Protein AF-A0A6L2ZKJ8-F1 (afdb_monomer)

Radius of gyration: 28.06 Å; Cα contacts (8 Å, |Δi|>4): 99; chains: 1; bounding box: 37×70×79 Å

Secondary structure (DSSP, 8-state):
--HHHHHHHHHHHHHHHHHHHHHHHHHHS-----------HHHHHHHHHHHHHHHHHHHHHHHHHHHHHS-TT-HHHHHHHHHHHHHHHHHHHHHHHHTS--SSTTHHHHHHHHS-HHHHHHHHHHHHT-TTS-HHHHHHHHHHHHHHHHHHHHHHHHHHHHHHH--

Sequence (167 aa):
MNLLKLIIIGLYGAIGLVGWYKYTELVAHPVTVVTVDKFSSEMTVAYIRAMVWYHSRGKLQELRSILLTDNLANEKQIKIRITNMLKHRTSAYIRDFNSLDTPIENIGNWYQNNFDFDNFLSAVFDEVFNKQLSVEEKIRNVSDVMEAYQNLTTQKLLINLNKLKGN

Solvent-accessible surface area (backbone atoms only — not comparable to full-atom values): 9408 Å² total; per-residue (Å²): 133,60,70,68,60,55,53,52,51,51,50,54,51,51,50,50,51,53,51,50,52,51,47,52,53,60,66,66,46,70,78,72,74,72,71,73,74,61,36,48,67,67,54,47,52,52,50,53,53,51,54,53,52,60,53,48,57,57,48,49,54,53,48,50,48,47,70,74,73,51,69,73,88,46,49,71,62,52,50,52,51,53,50,50,58,54,50,57,53,50,57,53,54,30,54,56,38,42,72,48,60,43,87,48,80,44,40,13,61,54,48,61,76,59,42,64,60,67,64,51,51,50,56,43,47,56,41,68,68,37,84,89,52,54,72,68,54,26,49,51,52,40,50,53,50,53,50,52,54,50,48,56,36,48,51,56,48,52,56,53,50,51,56,67,73,76,110

Nearest PDB structures (foldseek):
  6y06-assembly1_A  TM=3.840E-01  e=1.043E+00  synthetic construct
  8ugj-assembly1_4C  TM=3.111E-01  e=1.416E+00  Sus scrofa
  5j7y-assembly1_BC  TM=3.487E-01  e=2.613E+00  Ovis aries
  1m56-assembly1_C  TM=3.261E-01  e=2.750E+00  Cereibacter sphaeroides

Foldseek 3Di:
DDPVVVVVVVVVVVVVVVVVVVVCVVVVPPPPPPPPPQQALVRLLVVLLVLLLVLVVVLLVVLLVCLVPHDCVPVVVSLVVSLCSVVVSLVVVLVVSCVGRYLDHSVSVVLVVQQPVVVLSVQLSCLSPPPVDDSVRSSVSNSVSSVVSSVSSSVVSSVVSVVSVVD

Mean predicted aligned error: 10.97 Å

Structure (mmCIF, N/CA/C/O backbone):
data_AF-A0A6L2ZKJ8-F1
#
_entry.id   AF-A0A6L2ZKJ8-F1
#
loop_
_atom_site.group_PDB
_atom_site.id
_atom_site.type_symbol
_atom_site.label_atom_id
_atom_site.label_alt_id
_atom_site.label_comp_id
_atom_site.label_asym_id
_atom_site.label_entity_id
_atom_site.label_seq_id
_atom_site.pdbx_PDB_ins_code
_atom_site.Cartn_x
_atom_site.Cartn_y
_atom_site.Cartn_z
_atom_site.occupancy
_atom_site.B_iso_or_equiv
_atom_site.auth_seq_id
_atom_site.auth_comp_id
_atom_site.auth_asym_id
_atom_site.auth_atom_id
_atom_site.pdbx_PDB_model_num
ATOM 1 N N . MET A 1 1 ? 6.766 56.795 -56.212 1.00 57.56 1 MET A N 1
ATOM 2 C CA . MET A 1 1 ? 7.260 56.135 -54.980 1.00 57.56 1 MET A CA 1
ATOM 3 C C . MET A 1 1 ? 8.771 56.316 -54.940 1.00 57.56 1 MET A C 1
ATOM 5 O O . MET A 1 1 ? 9.407 55.935 -55.909 1.00 57.56 1 MET A O 1
ATOM 9 N N . ASN A 1 2 ? 9.337 56.975 -53.920 1.00 78.00 2 ASN A N 1
ATOM 10 C CA . ASN A 1 2 ? 10.781 57.269 -53.907 1.00 78.00 2 ASN A CA 1
ATOM 11 C C . ASN A 1 2 ? 11.618 55.990 -53.794 1.00 78.00 2 ASN A C 1
ATOM 13 O O . ASN A 1 2 ? 11.219 55.059 -53.095 1.00 78.00 2 ASN A O 1
ATOM 17 N N . LEU A 1 3 ? 12.786 55.989 -54.444 1.00 78.88 3 LEU A N 1
ATOM 18 C CA . LEU A 1 3 ? 13.743 54.875 -54.514 1.00 78.88 3 LEU A CA 1
ATOM 19 C C . LEU A 1 3 ? 14.017 54.237 -53.139 1.00 78.88 3 LEU A C 1
ATOM 21 O O . LEU A 1 3 ? 14.042 53.018 -53.011 1.00 78.88 3 LEU A O 1
ATOM 25 N N . LEU A 1 4 ? 14.094 55.058 -52.087 1.00 79.38 4 LEU A N 1
ATOM 26 C CA . LEU A 1 4 ? 14.262 54.611 -50.703 1.00 79.38 4 LEU A CA 1
ATOM 27 C C . LEU A 1 4 ? 13.132 53.674 -50.223 1.00 79.38 4 LEU A C 1
ATOM 29 O O . LEU A 1 4 ? 13.400 52.672 -49.571 1.00 79.38 4 LEU A O 1
ATOM 33 N N . LYS A 1 5 ? 11.868 53.952 -50.575 1.00 72.00 5 LYS A N 1
ATOM 34 C CA . LYS A 1 5 ? 10.726 53.094 -50.206 1.00 72.00 5 LYS A CA 1
ATOM 35 C C . LYS A 1 5 ? 10.754 51.758 -50.950 1.00 72.00 5 LYS A C 1
ATOM 37 O O . LYS A 1 5 ? 10.399 50.743 -50.363 1.00 72.00 5 LYS A O 1
ATOM 42 N N . LEU A 1 6 ? 11.204 51.750 -52.207 1.00 79.75 6 LEU A N 1
ATOM 43 C CA . LEU A 1 6 ? 11.372 50.521 -52.992 1.00 79.75 6 LEU A CA 1
ATOM 44 C C . LEU A 1 6 ? 12.472 49.626 -52.407 1.00 79.75 6 LEU A C 1
ATOM 46 O O . LEU A 1 6 ? 12.268 48.423 -52.281 1.00 79.75 6 LEU A O 1
ATOM 50 N N . ILE A 1 7 ? 13.592 50.217 -51.978 1.00 81.56 7 ILE A N 1
ATOM 51 C CA . ILE A 1 7 ? 14.688 49.494 -51.314 1.00 81.56 7 ILE A CA 1
ATOM 52 C C . ILE A 1 7 ? 14.214 48.880 -49.992 1.00 81.56 7 ILE A C 1
ATOM 54 O O . ILE A 1 7 ? 14.480 47.711 -49.726 1.00 81.56 7 ILE A O 1
ATOM 58 N N . ILE A 1 8 ? 13.467 49.639 -49.185 1.00 80.38 8 ILE A N 1
ATOM 59 C CA . ILE A 1 8 ? 12.935 49.154 -47.905 1.00 80.38 8 ILE A CA 1
ATOM 60 C C . ILE A 1 8 ? 11.965 47.984 -48.124 1.00 80.38 8 ILE A C 1
ATOM 62 O O . ILE A 1 8 ? 12.098 46.956 -47.468 1.00 80.38 8 ILE A O 1
ATOM 66 N N . ILE A 1 9 ? 11.030 48.094 -49.074 1.00 80.50 9 ILE A N 1
ATOM 67 C CA . ILE A 1 9 ? 10.087 47.008 -49.392 1.00 80.50 9 ILE A CA 1
ATOM 68 C C . ILE A 1 9 ? 10.831 45.771 -49.917 1.00 80.50 9 ILE A C 1
ATOM 70 O O . ILE A 1 9 ? 10.512 44.655 -49.511 1.00 80.50 9 ILE A O 1
ATOM 74 N N . GLY A 1 10 ? 11.852 45.959 -50.758 1.00 80.19 10 GLY A N 1
ATOM 75 C CA . GLY A 1 10 ? 12.698 44.868 -51.246 1.00 80.19 10 GLY A CA 1
ATOM 76 C C . GLY A 1 10 ? 13.441 44.141 -50.120 1.00 80.19 10 GLY A C 1
ATOM 77 O O . GLY A 1 10 ? 13.464 42.913 -50.098 1.00 80.19 10 GLY A O 1
ATOM 78 N N . LEU A 1 11 ? 13.977 44.882 -49.144 1.00 80.25 11 LEU A N 1
ATOM 79 C CA . LEU A 1 11 ? 14.641 44.309 -47.968 1.00 80.25 11 LEU A CA 1
ATOM 80 C C . LEU A 1 11 ? 13.668 43.521 -47.085 1.00 80.25 11 LEU A C 1
ATOM 82 O O . LEU A 1 11 ? 13.973 42.389 -46.713 1.00 80.25 11 LEU A O 1
ATOM 86 N N . TYR A 1 12 ? 12.484 44.067 -46.795 1.00 77.19 12 TYR A N 1
ATOM 87 C CA . TYR A 1 12 ? 11.464 43.343 -46.027 1.00 77.19 12 TYR A CA 1
ATOM 88 C C . TYR A 1 12 ? 10.969 42.090 -46.760 1.00 77.19 12 TYR A C 1
ATOM 90 O O . TYR A 1 12 ? 10.791 41.049 -46.129 1.00 77.19 12 TYR A O 1
ATOM 98 N N . GLY A 1 13 ? 10.808 42.157 -48.085 1.00 77.12 13 GLY A N 1
ATOM 99 C CA . GLY A 1 13 ? 10.456 41.002 -48.912 1.00 77.12 13 GLY A CA 1
ATOM 100 C C . GLY A 1 13 ? 11.526 39.908 -48.880 1.00 77.12 13 GLY A C 1
ATOM 101 O O . GLY A 1 13 ? 11.203 38.742 -48.674 1.00 77.12 13 GLY A O 1
ATOM 102 N N . ALA A 1 14 ? 12.804 4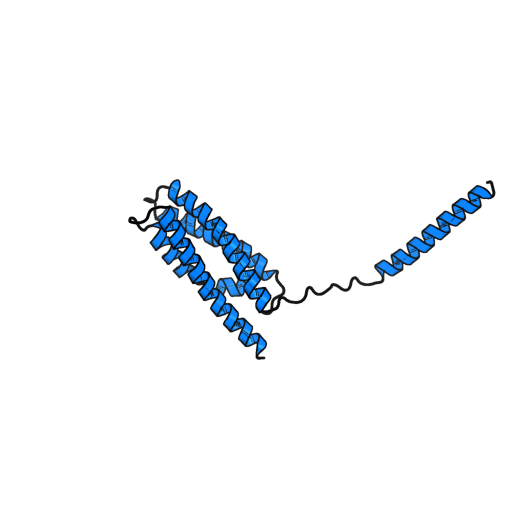0.277 -49.002 1.00 80.88 14 ALA A N 1
ATOM 103 C CA . ALA A 1 14 ? 13.914 39.328 -48.938 1.00 80.88 14 ALA A CA 1
ATOM 104 C C . ALA A 1 14 ? 14.040 38.671 -47.551 1.00 80.88 14 ALA A C 1
ATOM 106 O O . ALA A 1 14 ? 14.194 37.455 -47.463 1.00 80.88 14 ALA A O 1
ATOM 107 N N . ILE A 1 15 ? 13.911 39.445 -46.467 1.00 82.44 15 ILE A N 1
ATOM 108 C CA . ILE A 1 15 ? 13.931 38.916 -45.092 1.00 82.44 15 ILE A CA 1
ATOM 109 C C . ILE A 1 15 ? 12.737 37.983 -44.857 1.00 82.44 15 ILE A C 1
ATOM 111 O O . ILE A 1 15 ? 12.905 36.916 -44.268 1.00 82.44 15 ILE A O 1
ATOM 115 N N . GLY A 1 16 ? 11.554 38.344 -45.360 1.00 74.75 16 GLY A N 1
ATOM 116 C CA . GLY A 1 16 ? 10.361 37.501 -45.297 1.00 74.75 16 GLY A CA 1
ATOM 117 C C . GLY A 1 16 ? 10.544 36.167 -46.022 1.00 74.75 16 GLY A C 1
ATOM 118 O O . GLY A 1 16 ? 10.215 35.124 -45.465 1.00 74.75 16 GLY A O 1
ATOM 119 N N . LEU A 1 17 ? 11.136 36.178 -47.221 1.00 83.00 17 LEU A N 1
ATOM 120 C CA . LEU A 1 17 ? 11.413 34.964 -47.997 1.00 83.00 17 LEU A CA 1
ATOM 121 C C . LEU A 1 17 ? 12.474 34.075 -47.337 1.00 83.00 17 LEU A C 1
ATOM 123 O O . LEU A 1 17 ? 12.294 32.861 -47.273 1.00 83.00 17 LEU A O 1
ATOM 127 N N . VAL A 1 18 ? 13.548 34.659 -46.798 1.00 83.81 18 VAL A N 1
ATOM 128 C CA . VAL A 1 18 ? 14.578 33.911 -46.056 1.00 83.81 18 VAL A CA 1
ATOM 129 C C . VAL A 1 18 ? 14.002 33.316 -44.769 1.00 83.81 18 VAL A C 1
ATOM 131 O O . VAL A 1 18 ? 14.277 32.161 -44.447 1.00 83.81 18 VAL A O 1
ATOM 134 N N . GLY A 1 19 ? 13.174 34.076 -44.049 1.00 77.12 19 GLY A N 1
ATOM 135 C CA . GLY A 1 19 ? 12.468 33.598 -42.863 1.00 77.12 19 GLY A CA 1
ATOM 136 C C . GLY A 1 19 ? 11.511 32.451 -43.183 1.00 77.12 19 GLY A C 1
ATOM 137 O O . GLY A 1 19 ? 11.511 31.447 -42.476 1.00 77.12 19 GLY A O 1
ATOM 138 N N . TRP A 1 20 ? 10.759 32.559 -44.282 1.00 79.62 20 TRP A N 1
ATOM 139 C CA . TRP A 1 20 ? 9.852 31.509 -44.744 1.00 79.62 20 TRP A CA 1
ATOM 140 C C . TRP A 1 20 ? 10.602 30.242 -45.162 1.00 79.62 20 TRP A C 1
ATOM 142 O O . TRP A 1 20 ? 10.224 29.150 -44.752 1.00 79.62 20 TRP A O 1
ATOM 152 N N . TYR A 1 21 ? 11.705 30.380 -45.903 1.00 81.06 21 TYR A N 1
ATOM 153 C CA . TYR A 1 21 ? 12.547 29.252 -46.306 1.00 81.06 21 TYR A CA 1
ATOM 154 C C . TYR A 1 21 ? 13.129 28.510 -45.091 1.00 81.06 21 TYR A C 1
ATOM 156 O O . TYR A 1 21 ? 13.003 27.289 -44.985 1.00 81.06 21 TYR A O 1
ATOM 164 N N . LYS A 1 22 ? 13.676 29.245 -44.111 1.00 78.25 22 LYS A N 1
ATOM 165 C CA . LYS A 1 22 ? 14.159 28.649 -42.855 1.00 78.25 22 LYS A CA 1
ATOM 166 C C . LYS A 1 22 ? 13.042 28.026 -42.024 1.00 78.25 22 LY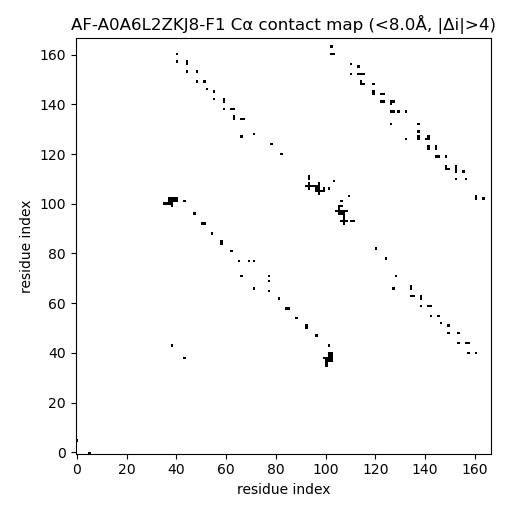S A C 1
ATOM 168 O O . LYS A 1 22 ? 13.262 26.999 -41.393 1.00 78.25 22 LYS A O 1
ATOM 173 N N . TYR A 1 23 ? 11.851 28.622 -42.016 1.00 74.62 23 TYR A N 1
ATOM 174 C CA . TYR A 1 23 ? 10.687 28.045 -41.349 1.00 74.62 23 TYR A CA 1
ATOM 175 C C . TYR A 1 23 ? 10.289 26.713 -41.991 1.00 74.62 23 TYR A C 1
ATOM 177 O O . TYR A 1 23 ? 10.104 25.732 -41.279 1.00 74.62 23 TYR A O 1
ATOM 185 N N . THR A 1 24 ? 10.232 26.639 -43.324 1.00 76.00 24 THR A N 1
ATOM 186 C CA . THR A 1 24 ? 9.948 25.377 -44.018 1.00 76.00 24 THR A CA 1
ATOM 187 C C . THR A 1 24 ? 11.021 24.325 -43.769 1.00 76.00 24 THR A C 1
ATOM 189 O O . THR A 1 24 ? 10.684 23.161 -43.599 1.00 76.00 24 THR A O 1
ATOM 192 N N . GLU A 1 25 ? 12.290 24.722 -43.666 1.00 74.50 25 GLU A N 1
ATOM 193 C CA . GLU A 1 25 ? 13.385 23.821 -43.306 1.00 74.50 25 GLU A CA 1
ATOM 194 C C . GLU A 1 25 ? 13.232 23.309 -41.864 1.00 74.50 25 GLU A C 1
ATOM 196 O O . GLU A 1 25 ? 13.308 22.108 -41.632 1.00 74.50 25 GLU A O 1
ATOM 201 N N . LEU A 1 26 ? 12.913 24.180 -40.901 1.00 64.00 26 LEU A N 1
ATOM 202 C CA . LEU A 1 26 ? 12.670 23.807 -39.500 1.00 64.00 26 LEU A CA 1
ATOM 203 C C . LEU A 1 26 ? 11.444 22.902 -39.315 1.00 64.00 26 LEU A C 1
ATOM 205 O O . LEU A 1 26 ? 11.474 22.015 -38.470 1.00 64.00 26 LEU A O 1
ATOM 209 N N . VAL A 1 27 ? 10.379 23.105 -40.095 1.00 64.94 27 VAL A N 1
ATOM 210 C CA . VAL A 1 27 ? 9.171 22.258 -40.068 1.00 64.94 27 VAL A CA 1
ATOM 211 C C . VAL A 1 27 ? 9.390 20.935 -40.814 1.00 64.94 27 VAL A C 1
ATOM 213 O O . VAL A 1 27 ? 8.776 19.929 -40.469 1.00 64.94 27 VAL A O 1
ATOM 216 N N . ALA A 1 28 ? 10.266 20.917 -41.824 1.00 65.00 28 ALA A N 1
ATOM 217 C CA . ALA A 1 28 ? 10.608 19.715 -42.583 1.00 65.00 28 ALA A CA 1
ATOM 218 C C . ALA A 1 28 ? 11.568 18.777 -41.840 1.00 65.00 28 ALA A C 1
ATOM 220 O O . ALA A 1 28 ? 11.657 17.605 -42.206 1.00 65.00 28 ALA A O 1
ATOM 221 N N . HIS A 1 29 ? 12.262 19.253 -40.801 1.00 57.28 29 HIS A N 1
ATOM 222 C CA . HIS A 1 29 ? 12.915 18.356 -39.858 1.00 57.28 29 HIS A CA 1
ATOM 223 C C . HIS A 1 29 ?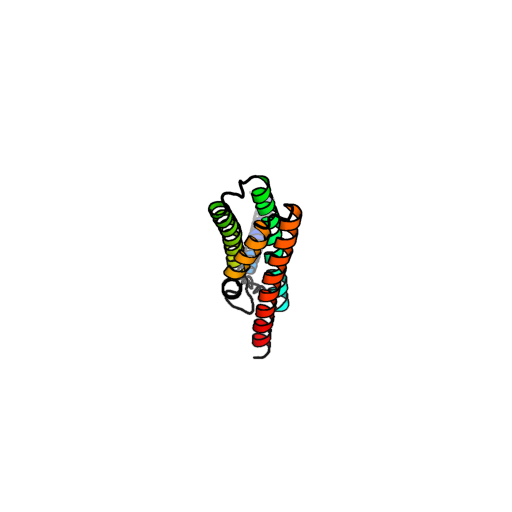 11.814 17.740 -38.994 1.00 57.28 29 HIS A C 1
ATOM 225 O O . HIS A 1 29 ? 11.224 18.458 -38.180 1.00 57.28 29 HIS A O 1
ATOM 231 N N . PRO A 1 30 ? 11.497 16.438 -39.145 1.00 53.75 30 PRO A N 1
ATOM 232 C CA . PRO A 1 30 ? 10.645 15.793 -38.167 1.00 53.75 30 PRO A CA 1
ATOM 233 C C . PRO A 1 30 ? 11.313 16.033 -36.820 1.00 53.75 30 PRO A C 1
ATOM 235 O O . PRO A 1 30 ? 12.511 15.780 -36.672 1.00 53.75 30 PRO A O 1
ATOM 238 N N . VAL A 1 31 ? 10.558 16.556 -35.852 1.00 53.66 31 VAL A N 1
ATOM 239 C CA . VAL A 1 31 ? 10.955 16.431 -34.455 1.00 53.66 31 VAL A CA 1
ATOM 240 C C . VAL A 1 31 ? 11.179 14.939 -34.300 1.00 53.66 31 VAL A C 1
ATOM 242 O O . VAL A 1 31 ? 10.219 14.167 -34.351 1.00 53.66 31 VAL A O 1
ATOM 245 N N . THR A 1 32 ? 12.440 14.513 -34.236 1.00 49.50 32 THR A N 1
ATOM 246 C CA . THR A 1 32 ? 12.753 13.183 -33.759 1.00 49.50 32 THR A CA 1
ATOM 247 C C . THR A 1 32 ? 12.110 13.182 -32.396 1.00 49.50 32 THR A C 1
ATOM 249 O O . THR A 1 32 ? 12.542 13.904 -31.498 1.00 49.50 32 THR A O 1
ATOM 252 N N . VAL A 1 33 ? 10.968 12.500 -32.290 1.00 49.53 33 VAL A N 1
ATOM 253 C CA . VAL A 1 33 ? 10.379 12.189 -31.003 1.00 49.53 33 VAL A CA 1
ATOM 254 C C . VAL A 1 33 ? 11.521 11.476 -30.323 1.00 49.53 33 VAL A C 1
ATOM 256 O O . VAL A 1 33 ? 11.865 10.361 -30.710 1.00 49.53 33 VAL A O 1
ATOM 259 N N . VAL A 1 34 ? 12.215 12.191 -29.439 1.00 48.75 34 VAL A N 1
ATOM 260 C CA . VAL A 1 34 ? 13.188 11.592 -28.553 1.00 48.75 34 VAL A CA 1
ATOM 261 C C . VAL A 1 34 ? 12.318 10.610 -27.808 1.00 48.75 34 VAL A C 1
ATOM 263 O O . VAL A 1 34 ? 11.488 11.015 -26.994 1.00 48.75 34 VAL A O 1
ATOM 266 N N . THR A 1 35 ? 12.373 9.348 -28.225 1.00 51.25 35 THR A N 1
ATOM 267 C CA . THR A 1 35 ? 11.794 8.247 -27.482 1.00 51.25 35 THR A CA 1
ATOM 268 C C . THR A 1 35 ? 12.368 8.439 -26.100 1.00 51.25 35 THR A C 1
ATOM 270 O O . THR A 1 35 ? 13.583 8.352 -25.936 1.00 51.25 35 THR A O 1
ATOM 273 N N . VAL A 1 36 ? 11.527 8.887 -25.165 1.00 53.94 36 VAL A N 1
ATOM 274 C CA . VAL A 1 36 ? 11.934 9.053 -23.776 1.00 53.94 36 VAL A CA 1
ATOM 275 C C . VAL A 1 36 ? 12.479 7.691 -23.407 1.00 53.94 36 VAL A C 1
ATOM 277 O O . VAL A 1 36 ? 11.728 6.722 -23.495 1.00 53.94 36 VAL A O 1
ATOM 280 N N . ASP A 1 37 ? 13.787 7.610 -23.153 1.00 61.31 37 ASP A N 1
ATOM 281 C CA . ASP A 1 37 ? 14.445 6.329 -22.947 1.00 61.31 37 ASP A CA 1
ATOM 282 C C . ASP A 1 37 ? 13.630 5.540 -21.930 1.00 61.31 37 ASP A C 1
ATOM 284 O O . ASP A 1 37 ? 13.350 6.019 -20.823 1.00 61.31 37 ASP A O 1
ATOM 288 N N . LYS A 1 38 ? 13.198 4.353 -22.359 1.00 75.56 38 LYS A N 1
ATOM 289 C CA . LYS A 1 38 ? 12.462 3.401 -21.542 1.00 75.56 38 LYS A CA 1
ATOM 290 C C . LYS A 1 38 ? 13.123 3.335 -20.172 1.00 75.56 38 LYS A C 1
ATOM 292 O O . LYS A 1 38 ? 14.338 3.133 -20.085 1.00 75.56 38 LYS A O 1
ATOM 297 N N . PHE A 1 39 ? 12.343 3.513 -19.106 1.00 83.69 39 PHE A N 1
ATOM 298 C CA . PHE A 1 39 ? 12.874 3.488 -17.747 1.00 83.69 39 PHE A CA 1
ATOM 299 C C . PHE A 1 39 ? 13.705 2.219 -17.571 1.00 83.69 39 PHE A C 1
ATOM 301 O O . PHE A 1 39 ? 13.240 1.112 -17.852 1.00 83.69 39 PHE A O 1
ATOM 308 N N . SER A 1 40 ? 14.934 2.356 -17.074 1.00 88.44 40 SER A N 1
ATOM 309 C CA . SER A 1 40 ? 15.691 1.177 -16.665 1.00 88.44 40 SER A CA 1
ATOM 310 C C . SER A 1 40 ? 14.954 0.456 -15.532 1.00 88.44 40 SER A C 1
ATOM 312 O O . SER A 1 40 ? 14.104 1.033 -14.840 1.00 88.44 40 SER A O 1
ATOM 314 N N . SER A 1 41 ? 15.275 -0.817 -15.302 1.00 89.81 41 SER A N 1
ATOM 315 C CA . SER A 1 41 ? 14.711 -1.563 -14.170 1.00 89.81 41 SER A CA 1
ATOM 316 C C . SER A 1 41 ? 14.977 -0.852 -12.838 1.00 89.81 41 SER A C 1
ATOM 318 O O . SER A 1 41 ? 14.096 -0.777 -11.984 1.00 89.81 41 SER A O 1
ATOM 320 N N . GLU A 1 42 ? 16.167 -0.273 -12.679 1.00 89.88 42 GLU A N 1
ATOM 321 C CA . GLU A 1 42 ? 16.561 0.513 -11.511 1.00 89.88 42 GLU A CA 1
ATOM 322 C C . GLU A 1 42 ? 15.700 1.771 -11.358 1.00 89.88 42 GLU A C 1
ATOM 324 O O . GLU A 1 42 ? 15.166 2.022 -10.275 1.00 89.88 42 GLU A O 1
ATOM 329 N N . MET A 1 43 ? 15.518 2.535 -12.443 1.00 90.56 43 MET A N 1
ATOM 330 C CA . MET A 1 43 ? 14.677 3.735 -12.438 1.00 90.56 43 MET A CA 1
ATOM 331 C C . MET A 1 43 ? 13.220 3.394 -12.132 1.00 90.56 43 MET A C 1
ATOM 333 O O . MET A 1 43 ? 12.580 4.094 -11.352 1.00 90.56 43 MET A O 1
ATOM 337 N N . THR A 1 44 ? 12.714 2.293 -12.690 1.00 92.12 44 THR A N 1
ATOM 338 C CA . THR A 1 44 ? 11.349 1.805 -12.455 1.00 92.12 44 THR A CA 1
ATOM 339 C C . THR A 1 44 ? 11.120 1.530 -10.968 1.00 92.12 44 THR A C 1
ATOM 341 O O . THR A 1 44 ? 10.163 2.030 -10.376 1.00 92.12 44 THR A O 1
ATOM 344 N N . VAL A 1 45 ? 12.029 0.785 -10.330 1.00 93.38 45 VAL A N 1
ATOM 345 C CA . VAL A 1 45 ? 11.935 0.454 -8.899 1.00 93.38 45 VAL A CA 1
ATOM 346 C C . VAL A 1 45 ? 12.041 1.703 -8.030 1.00 93.38 45 VAL A C 1
ATOM 348 O O . VAL A 1 45 ? 11.237 1.877 -7.111 1.00 93.38 45 VAL A O 1
ATOM 351 N N . ALA A 1 46 ? 13.012 2.575 -8.312 1.00 92.94 46 ALA A N 1
ATOM 352 C CA . ALA A 1 46 ? 13.213 3.804 -7.552 1.00 92.94 46 ALA A CA 1
ATOM 353 C C . ALA A 1 46 ? 11.989 4.729 -7.639 1.00 92.94 46 ALA A C 1
ATOM 355 O O . ALA A 1 46 ? 11.517 5.220 -6.611 1.00 92.94 46 ALA A O 1
ATOM 356 N N . TYR A 1 47 ? 11.437 4.906 -8.842 1.00 93.12 47 TYR A N 1
ATOM 357 C CA . TYR A 1 47 ? 10.261 5.736 -9.079 1.00 93.12 47 TYR A CA 1
ATOM 358 C C . TYR A 1 47 ? 9.027 5.200 -8.351 1.00 93.12 47 TYR A C 1
ATOM 360 O O . TYR A 1 47 ? 8.393 5.934 -7.593 1.00 93.12 47 TYR A O 1
ATOM 368 N N . ILE A 1 48 ? 8.716 3.907 -8.507 1.00 92.94 48 ILE A N 1
ATOM 369 C CA . ILE A 1 48 ? 7.566 3.283 -7.837 1.00 92.94 48 ILE A CA 1
ATOM 370 C C . ILE A 1 48 ? 7.695 3.415 -6.322 1.00 92.94 48 ILE A C 1
ATOM 372 O O . ILE A 1 48 ? 6.739 3.809 -5.654 1.00 92.94 48 ILE A O 1
ATOM 376 N N . ARG A 1 49 ? 8.884 3.148 -5.765 1.00 92.94 49 ARG A N 1
ATOM 377 C CA . ARG A 1 49 ? 9.111 3.269 -4.321 1.00 92.94 49 ARG A CA 1
ATOM 378 C C . ARG A 1 49 ? 8.878 4.700 -3.831 1.00 92.94 49 ARG A C 1
ATOM 380 O O . ARG A 1 49 ? 8.195 4.890 -2.824 1.00 92.94 49 ARG A O 1
ATOM 387 N N . ALA A 1 50 ? 9.414 5.688 -4.544 1.00 92.38 50 ALA A N 1
ATOM 388 C CA . ALA A 1 50 ? 9.254 7.094 -4.196 1.00 92.38 50 ALA A CA 1
ATOM 389 C C . ALA A 1 50 ? 7.783 7.534 -4.258 1.00 92.38 50 ALA A C 1
ATOM 391 O O . ALA A 1 50 ? 7.289 8.156 -3.317 1.00 92.38 50 ALA A O 1
ATOM 392 N N . MET A 1 51 ? 7.068 7.164 -5.322 1.00 91.62 51 MET A N 1
ATOM 393 C CA . MET A 1 51 ? 5.669 7.544 -5.519 1.00 91.62 51 MET A CA 1
ATOM 394 C C . MET A 1 51 ? 4.733 6.898 -4.500 1.00 91.62 51 MET A C 1
ATOM 396 O O . MET A 1 51 ? 3.896 7.590 -3.915 1.00 91.62 51 MET A O 1
ATOM 400 N N . VAL A 1 52 ? 4.894 5.599 -4.226 1.00 91.38 52 VAL A N 1
ATOM 401 C CA . VAL A 1 52 ? 4.101 4.918 -3.191 1.00 91.38 52 VAL A CA 1
ATOM 402 C C . VAL A 1 52 ? 4.331 5.582 -1.834 1.00 91.38 52 VAL A C 1
ATOM 404 O O . VAL A 1 52 ? 3.364 5.965 -1.180 1.00 91.38 52 VAL A O 1
ATOM 407 N N . TRP A 1 53 ? 5.588 5.821 -1.446 1.00 90.19 53 TRP A N 1
ATOM 408 C CA . TRP A 1 53 ? 5.903 6.447 -0.159 1.00 90.19 53 TRP A CA 1
ATOM 409 C C . TRP A 1 53 ? 5.355 7.875 -0.039 1.00 90.19 53 TRP A C 1
ATOM 411 O O . TRP A 1 53 ? 4.749 8.235 0.975 1.00 90.19 53 TRP A O 1
ATOM 421 N N . TYR A 1 54 ? 5.513 8.684 -1.090 1.00 89.88 54 TYR A N 1
ATOM 422 C CA . TYR A 1 54 ? 4.963 10.037 -1.151 1.00 89.88 54 TYR A CA 1
ATOM 423 C C . TYR A 1 54 ? 3.450 10.040 -0.894 1.00 89.88 54 TYR A C 1
ATOM 425 O O . TYR A 1 54 ? 2.940 10.845 -0.109 1.00 89.88 54 TYR A O 1
ATOM 433 N N . HIS A 1 55 ? 2.723 9.104 -1.504 1.00 88.12 55 HIS A N 1
ATOM 434 C CA . HIS A 1 55 ? 1.285 8.978 -1.307 1.00 88.12 55 HIS A CA 1
ATOM 435 C C . HIS A 1 55 ? 0.901 8.415 0.067 1.00 88.12 55 HIS A C 1
ATOM 437 O O . HIS A 1 55 ? -0.063 8.915 0.656 1.00 88.12 55 HIS A O 1
ATOM 443 N N . SER A 1 56 ? 1.658 7.454 0.603 1.00 89.81 56 SER A N 1
ATOM 444 C CA . SER A 1 56 ? 1.454 6.892 1.945 1.00 89.81 56 SER A CA 1
ATOM 445 C C . SER A 1 56 ? 1.522 7.965 3.032 1.00 89.81 56 SER A C 1
ATOM 447 O O . SER A 1 56 ? 0.641 8.026 3.890 1.00 89.81 56 SER A O 1
ATOM 449 N N . ARG A 1 57 ? 2.477 8.903 2.951 1.00 89.06 57 ARG A N 1
ATOM 450 C CA . ARG A 1 57 ? 2.592 10.011 3.922 1.00 89.06 57 ARG A CA 1
ATOM 451 C C . ARG A 1 57 ? 1.336 10.877 4.000 1.00 89.06 57 ARG A C 1
ATOM 453 O O . ARG A 1 57 ? 0.910 11.243 5.093 1.00 89.06 57 ARG A O 1
ATOM 460 N N . GLY A 1 58 ? 0.719 11.177 2.857 1.00 90.12 58 GLY A N 1
ATOM 461 C CA . GLY A 1 58 ? -0.554 11.902 2.828 1.00 90.12 58 GLY A CA 1
ATOM 462 C C . GLY A 1 58 ? -1.685 11.122 3.507 1.00 90.12 58 GLY A C 1
ATOM 463 O O . GLY A 1 58 ? -2.510 11.708 4.205 1.00 90.12 58 GLY A O 1
ATOM 464 N N . LYS A 1 59 ? -1.694 9.791 3.362 1.00 92.12 59 LYS A N 1
ATOM 465 C CA . LYS A 1 59 ? -2.700 8.915 3.978 1.00 92.12 59 LYS A CA 1
ATOM 466 C C . LYS A 1 59 ? -2.522 8.720 5.468 1.00 92.12 59 LYS A C 1
ATOM 468 O O . LYS A 1 59 ? -3.525 8.620 6.161 1.00 92.12 59 LYS A O 1
ATOM 473 N N . LEU A 1 60 ? -1.297 8.760 5.974 1.00 95.62 60 LEU A N 1
ATOM 474 C CA . LEU A 1 60 ? -1.057 8.782 7.416 1.00 95.62 60 LEU A CA 1
ATOM 475 C C . LEU A 1 60 ? -1.652 10.039 8.064 1.00 95.62 60 LEU A C 1
ATOM 477 O O . LEU A 1 60 ? -2.234 9.951 9.140 1.00 95.62 60 LEU A O 1
ATOM 481 N N . GLN A 1 61 ? -1.587 11.196 7.397 1.00 94.75 61 GLN A N 1
ATOM 482 C CA . GLN A 1 61 ? -2.209 12.420 7.913 1.00 94.75 61 GLN A CA 1
ATOM 483 C C . GLN A 1 61 ? -3.744 12.357 7.879 1.00 94.75 61 GLN A C 1
ATOM 485 O O . GLN A 1 61 ? -4.403 12.782 8.827 1.00 94.75 61 GLN A O 1
ATOM 490 N N . GLU A 1 62 ? -4.320 11.813 6.808 1.00 94.69 62 GLU A N 1
ATOM 491 C CA . GLU A 1 62 ? -5.770 11.611 6.705 1.00 94.69 62 GLU A CA 1
ATOM 492 C C . GLU A 1 62 ? -6.267 10.585 7.737 1.00 94.69 62 GLU A C 1
ATOM 494 O O . GLU A 1 62 ? -7.268 10.822 8.413 1.00 94.69 62 GLU A O 1
ATOM 499 N N . LEU A 1 63 ? -5.515 9.500 7.946 1.00 97.00 63 LEU A N 1
ATOM 500 C CA . LEU A 1 63 ? -5.776 8.523 8.999 1.00 97.00 63 LEU A CA 1
ATOM 501 C C . LEU A 1 63 ? -5.698 9.165 10.384 1.00 97.00 63 LEU A C 1
ATOM 503 O O . LEU A 1 63 ? -6.591 8.949 11.197 1.00 97.00 63 LEU A O 1
ATOM 507 N N . ARG A 1 64 ? -4.681 9.996 10.643 1.00 97.19 64 ARG A N 1
ATOM 508 C CA . ARG A 1 64 ? -4.560 10.736 11.906 1.00 97.19 64 ARG A CA 1
ATOM 509 C C . ARG A 1 64 ? -5.806 11.580 12.159 1.00 97.19 64 ARG A C 1
ATOM 511 O O . ARG A 1 64 ? -6.326 11.560 13.268 1.00 97.19 64 ARG A O 1
ATOM 518 N N . SER A 1 65 ? -6.319 12.263 11.133 1.00 96.19 65 SER A N 1
ATOM 519 C CA .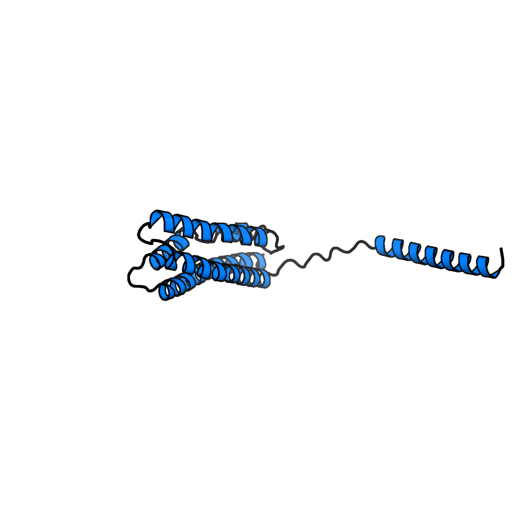 SER A 1 65 ? -7.578 13.004 11.246 1.00 96.19 65 SER A CA 1
ATOM 520 C C . SER A 1 65 ? -8.732 12.088 11.655 1.00 96.19 65 SER A C 1
ATOM 522 O O . SER A 1 65 ? -9.414 12.410 12.617 1.00 96.19 65 SER A O 1
ATOM 524 N N . ILE A 1 66 ? -8.920 10.944 10.983 1.00 95.56 66 ILE A N 1
ATOM 525 C CA . ILE A 1 66 ? -9.980 9.970 11.312 1.00 95.56 66 ILE A CA 1
ATOM 526 C C . ILE A 1 66 ? -9.877 9.527 12.776 1.00 95.56 66 ILE A C 1
ATOM 528 O O . ILE A 1 66 ? -10.875 9.526 13.489 1.00 95.56 66 ILE A O 1
ATOM 532 N N . LEU A 1 67 ? -8.671 9.187 13.238 1.00 95.81 67 LEU A N 1
ATOM 533 C CA . LEU A 1 67 ? -8.441 8.710 14.603 1.00 95.81 67 LEU A CA 1
ATOM 534 C C . LEU A 1 67 ? -8.713 9.772 15.679 1.00 95.81 67 LEU A C 1
ATOM 536 O O . LEU A 1 67 ? -9.030 9.409 16.809 1.00 95.81 67 LEU A O 1
ATOM 540 N N . LEU A 1 68 ? -8.570 11.058 15.347 1.00 95.00 68 LEU A N 1
ATOM 541 C CA . LEU A 1 68 ? -8.805 12.170 16.272 1.00 95.00 68 LEU A CA 1
ATOM 542 C C . LEU A 1 68 ? -10.256 12.660 16.269 1.00 95.00 68 LEU A C 1
ATOM 544 O O . LEU A 1 68 ? -10.722 13.158 17.291 1.00 95.00 68 LEU A O 1
ATOM 548 N N . THR A 1 69 ? -10.951 12.575 15.132 1.00 93.12 69 THR A N 1
ATOM 549 C CA . THR A 1 69 ? -12.273 13.197 14.963 1.00 93.12 69 THR A CA 1
ATOM 550 C C . THR A 1 69 ? -13.431 12.218 15.027 1.00 93.12 69 THR A C 1
ATOM 552 O O . THR A 1 69 ? -14.539 12.615 15.386 1.00 93.12 69 THR A O 1
ATOM 555 N N . ASP A 1 70 ? -13.215 10.961 14.646 1.00 91.25 70 ASP A N 1
ATOM 556 C CA . ASP A 1 70 ? -14.311 10.020 14.468 1.00 91.25 70 ASP A CA 1
ATOM 557 C C . ASP A 1 70 ? -14.569 9.176 15.723 1.00 91.25 70 ASP A C 1
ATOM 559 O O . ASP A 1 70 ? -13.680 8.872 16.519 1.00 91.25 70 ASP A O 1
ATOM 563 N N . ASN A 1 71 ? -15.812 8.709 15.862 1.00 89.12 71 ASN A N 1
ATOM 564 C CA . ASN A 1 71 ? -16.169 7.748 16.896 1.00 89.12 71 ASN A CA 1
ATOM 565 C C . ASN A 1 71 ? -15.710 6.331 16.511 1.00 89.12 71 ASN A C 1
ATOM 567 O O . ASN A 1 71 ? -16.400 5.618 15.775 1.00 89.12 71 ASN A O 1
ATOM 571 N N . LEU A 1 72 ? -14.580 5.898 17.074 1.00 89.50 72 LEU A N 1
ATOM 572 C CA . LEU A 1 72 ? -14.002 4.570 16.835 1.00 89.50 72 LEU A CA 1
ATOM 573 C C . LEU A 1 72 ? -14.876 3.398 17.314 1.00 89.50 72 LEU A C 1
ATOM 575 O O . LEU A 1 72 ? -14.632 2.266 16.903 1.00 89.50 72 LEU A O 1
ATOM 579 N N . ALA A 1 73 ? -15.918 3.639 18.121 1.00 89.75 73 ALA A N 1
ATOM 580 C CA . ALA A 1 73 ? -16.891 2.602 18.466 1.00 89.75 73 ALA A CA 1
ATOM 581 C C . ALA A 1 73 ? -17.726 2.150 17.253 1.00 89.75 73 ALA A C 1
ATOM 583 O O . ALA A 1 73 ? -18.253 1.039 17.247 1.00 89.75 73 ALA A O 1
ATOM 584 N N . ASN A 1 74 ? -17.830 2.975 16.202 1.00 93.62 74 ASN A N 1
ATOM 585 C CA . ASN A 1 74 ? -18.494 2.606 14.952 1.00 93.62 74 ASN A CA 1
ATOM 586 C C . ASN A 1 74 ? -17.524 1.910 13.984 1.00 93.62 74 ASN A C 1
ATOM 588 O O . ASN A 1 74 ? -17.283 2.368 12.864 1.00 93.62 74 ASN A O 1
ATOM 592 N N . GLU A 1 75 ? -16.961 0.788 14.430 1.00 94.38 75 GLU A N 1
ATOM 593 C CA . GLU A 1 75 ? -15.877 0.068 13.753 1.00 94.38 75 GLU A CA 1
ATOM 594 C C . GLU A 1 75 ? -16.163 -0.185 12.265 1.00 94.38 75 GLU A C 1
ATOM 596 O O . GLU A 1 75 ? -15.306 0.043 11.411 1.00 94.38 75 GLU A O 1
ATOM 601 N N . LYS A 1 76 ? -17.397 -0.581 11.928 1.00 95.75 76 LYS A N 1
ATOM 602 C CA . LYS A 1 76 ? -17.813 -0.840 10.543 1.00 95.75 76 LYS A CA 1
ATOM 603 C C . LYS A 1 76 ? -17.660 0.395 9.652 1.00 95.75 76 LYS A C 1
ATOM 605 O O . LYS A 1 76 ? -17.122 0.281 8.552 1.00 95.75 76 LYS A O 1
ATOM 610 N N . GLN A 1 77 ? -18.133 1.562 10.095 1.00 94.94 77 GLN A N 1
ATOM 611 C CA . GLN A 1 77 ? -18.023 2.784 9.293 1.00 94.94 77 GLN A CA 1
ATOM 612 C C . GLN A 1 77 ? -16.572 3.250 9.166 1.00 94.94 77 GLN A C 1
ATOM 614 O O . GLN A 1 77 ? -16.157 3.645 8.077 1.00 94.94 77 GLN A O 1
ATOM 619 N N . ILE A 1 78 ? -15.786 3.134 10.238 1.00 95.50 78 ILE A N 1
ATOM 620 C CA . ILE A 1 78 ? -14.361 3.485 10.221 1.00 95.50 78 ILE A CA 1
ATOM 621 C C . ILE A 1 78 ? -13.587 2.587 9.255 1.00 95.50 78 ILE A C 1
ATOM 623 O O . ILE A 1 78 ? -12.833 3.096 8.425 1.00 95.50 78 ILE A O 1
ATOM 627 N N . LYS A 1 79 ? -13.831 1.269 9.284 1.00 96.81 79 LYS A N 1
ATOM 628 C CA . LYS A 1 79 ? -13.237 0.317 8.334 1.00 96.81 79 LYS A CA 1
ATOM 629 C C . LYS A 1 79 ? -13.545 0.703 6.890 1.00 96.81 79 LYS A C 1
ATOM 631 O O . LYS A 1 79 ? -12.626 0.820 6.087 1.00 96.81 79 LYS A O 1
ATOM 636 N N . ILE A 1 80 ? -14.810 0.997 6.574 1.00 95.62 80 ILE A N 1
ATOM 637 C CA . ILE A 1 80 ? -15.219 1.441 5.229 1.00 95.62 80 ILE A CA 1
ATOM 638 C C . ILE A 1 80 ? -14.479 2.722 4.820 1.00 95.62 80 ILE A C 1
ATOM 640 O O . ILE A 1 80 ? -13.940 2.797 3.714 1.00 95.62 80 ILE A O 1
ATOM 644 N N . ARG A 1 81 ? -14.424 3.725 5.703 1.00 95.06 81 ARG A N 1
ATOM 645 C CA . ARG A 1 81 ? -13.772 5.009 5.415 1.00 95.06 81 ARG A CA 1
ATOM 646 C C . ARG A 1 81 ? -12.276 4.838 5.152 1.00 95.06 81 ARG A C 1
ATOM 648 O O . ARG A 1 81 ? -11.785 5.342 4.144 1.00 95.06 81 ARG A O 1
ATOM 655 N N . ILE A 1 82 ? -11.573 4.091 6.003 1.00 95.75 82 ILE A N 1
ATOM 656 C CA . ILE A 1 82 ? -10.138 3.808 5.855 1.00 95.75 82 ILE A CA 1
ATOM 657 C C . ILE A 1 82 ? -9.872 2.986 4.587 1.00 95.75 82 ILE A C 1
ATOM 659 O O . ILE A 1 82 ? -8.973 3.327 3.819 1.00 95.75 82 ILE A O 1
ATOM 663 N N . THR A 1 83 ? -10.675 1.955 4.303 1.00 95.69 83 THR A N 1
ATOM 664 C CA . THR A 1 83 ? -10.562 1.183 3.056 1.00 95.69 83 THR A CA 1
ATOM 665 C C . THR A 1 83 ? -10.710 2.079 1.832 1.00 95.69 83 THR A C 1
ATOM 667 O O . THR A 1 83 ? -9.871 2.023 0.935 1.00 95.69 83 THR A O 1
ATOM 670 N N . ASN A 1 84 ? -11.740 2.926 1.792 1.00 93.31 84 ASN A N 1
ATOM 671 C CA . ASN A 1 84 ? -11.976 3.828 0.666 1.00 93.31 84 ASN A CA 1
ATOM 672 C C . ASN A 1 84 ? -10.835 4.835 0.507 1.00 93.31 84 ASN A C 1
ATOM 674 O O . ASN A 1 84 ? -10.347 5.050 -0.604 1.00 93.31 84 ASN A O 1
ATOM 678 N N . MET A 1 85 ? -10.369 5.401 1.622 1.00 93.25 85 MET A N 1
ATOM 679 C CA . MET A 1 85 ? -9.223 6.301 1.665 1.00 93.25 85 MET A CA 1
ATOM 680 C C . MET A 1 85 ? -7.978 5.654 1.040 1.00 93.25 85 MET A C 1
ATOM 682 O O . MET A 1 85 ? -7.322 6.292 0.211 1.00 93.25 85 MET A O 1
ATOM 686 N N . LEU A 1 86 ? -7.649 4.418 1.427 1.00 92.44 86 LEU A N 1
ATOM 687 C CA . LEU A 1 86 ? -6.465 3.703 0.944 1.00 92.44 86 LEU A CA 1
ATOM 688 C C . LEU A 1 86 ? -6.631 3.272 -0.523 1.00 92.44 86 LEU A C 1
ATOM 690 O O . LEU A 1 86 ? -5.764 3.579 -1.341 1.00 92.44 86 LEU A O 1
ATOM 694 N N . LYS A 1 87 ? -7.778 2.681 -0.897 1.00 88.75 87 LYS A N 1
ATOM 695 C CA . LYS A 1 87 ? -8.065 2.240 -2.278 1.00 88.75 87 LYS A CA 1
ATOM 696 C C . LYS A 1 87 ? -8.044 3.386 -3.286 1.00 88.75 87 LYS A C 1
ATOM 698 O O . LYS A 1 87 ? -7.401 3.268 -4.324 1.00 88.75 87 LYS A O 1
ATOM 703 N N . HIS A 1 88 ? -8.713 4.501 -2.986 1.00 82.69 88 HIS A N 1
ATOM 704 C CA . HIS A 1 88 ? -8.828 5.624 -3.921 1.00 82.69 88 HIS A CA 1
ATOM 705 C C . HIS A 1 88 ? -7.456 6.178 -4.330 1.00 82.69 88 HIS A C 1
ATOM 707 O O . HIS A 1 88 ? -7.227 6.526 -5.487 1.00 82.69 88 HIS A O 1
ATOM 713 N N . ARG A 1 89 ? -6.511 6.238 -3.386 1.00 71.75 89 ARG A N 1
ATOM 714 C CA . ARG A 1 89 ? -5.162 6.736 -3.672 1.00 71.75 89 ARG A CA 1
ATOM 715 C C . ARG A 1 89 ? -4.294 5.702 -4.367 1.00 71.75 89 ARG A C 1
ATOM 717 O O . ARG A 1 89 ? -3.501 6.107 -5.211 1.00 71.75 89 ARG A O 1
ATOM 724 N N . THR A 1 90 ? -4.499 4.417 -4.076 1.00 82.06 90 THR A N 1
ATOM 725 C CA . THR A 1 90 ? -3.922 3.330 -4.868 1.00 82.06 90 THR A CA 1
ATOM 726 C C . THR A 1 90 ? -4.287 3.476 -6.335 1.00 82.06 90 THR A C 1
ATOM 728 O O . THR A 1 90 ? -3.398 3.596 -7.167 1.00 82.06 90 THR A O 1
ATOM 731 N N . SER A 1 91 ? -5.569 3.619 -6.666 1.00 82.19 91 SER A N 1
ATOM 732 C CA . SER A 1 91 ? -5.999 3.779 -8.060 1.00 82.19 91 SER A CA 1
ATOM 733 C C . SER A 1 91 ? -5.337 4.959 -8.788 1.00 82.19 91 SER A C 1
ATOM 735 O O . SER A 1 91 ? -5.057 4.850 -9.980 1.00 82.19 91 SER A O 1
ATOM 737 N N . ALA A 1 92 ? -5.053 6.063 -8.086 1.00 81.44 92 ALA A N 1
ATOM 738 C CA . ALA A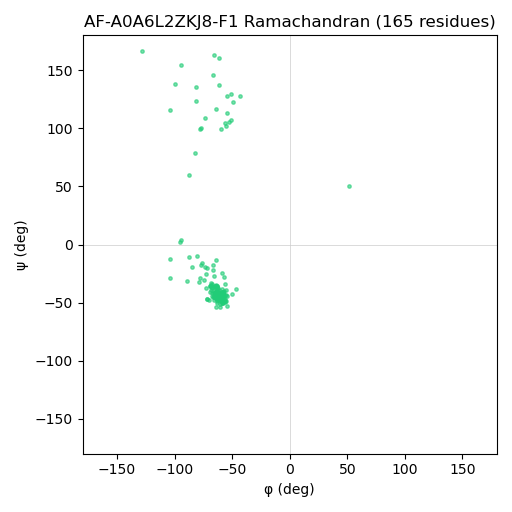 1 92 ? -4.399 7.226 -8.682 1.00 81.44 92 ALA A CA 1
ATOM 739 C C . ALA A 1 92 ? -2.973 6.906 -9.160 1.00 81.44 92 ALA A C 1
ATOM 741 O O . ALA A 1 92 ? -2.680 7.100 -10.338 1.00 81.44 92 ALA A O 1
ATOM 742 N N . TYR A 1 93 ? -2.115 6.358 -8.291 1.00 87.06 93 TYR A N 1
ATOM 743 C CA . TYR A 1 93 ? -0.738 6.061 -8.695 1.00 87.06 93 TYR A CA 1
ATOM 744 C C . TYR A 1 93 ? -0.642 4.861 -9.641 1.00 87.06 93 TYR A C 1
ATOM 746 O O . TYR A 1 93 ? 0.281 4.804 -10.438 1.00 87.06 93 TYR A O 1
ATOM 754 N N . ILE A 1 94 ? -1.593 3.919 -9.614 1.00 91.12 94 ILE A N 1
ATOM 755 C CA . ILE A 1 94 ? -1.628 2.803 -10.574 1.00 91.12 94 ILE A CA 1
ATOM 756 C C . ILE A 1 94 ? -1.798 3.315 -12.007 1.00 91.12 94 ILE A C 1
ATOM 758 O O . ILE A 1 94 ? -1.111 2.855 -12.919 1.00 91.12 94 ILE A O 1
ATOM 762 N N . ARG A 1 95 ? -2.675 4.304 -12.208 1.00 89.19 95 ARG A N 1
ATOM 763 C CA . ARG A 1 95 ? -2.841 4.952 -13.512 1.00 89.19 95 ARG A CA 1
ATOM 764 C C . ARG A 1 95 ? -1.562 5.668 -13.940 1.00 89.19 95 ARG A C 1
ATOM 766 O O . ARG A 1 95 ? -1.151 5.524 -15.086 1.00 89.19 95 ARG A O 1
ATOM 773 N N . ASP A 1 96 ? -0.937 6.394 -13.018 1.00 89.44 96 ASP A N 1
ATOM 774 C CA . ASP A 1 96 ? 0.309 7.107 -13.297 1.00 89.44 96 ASP A CA 1
ATOM 775 C C . ASP A 1 96 ? 1.431 6.112 -13.650 1.00 89.44 96 ASP A C 1
ATOM 777 O O . ASP A 1 96 ? 2.147 6.310 -14.625 1.00 89.44 96 ASP A O 1
ATOM 781 N N . PHE A 1 97 ? 1.520 4.977 -12.953 1.00 93.50 97 PHE A N 1
ATOM 782 C CA . PHE A 1 97 ? 2.473 3.904 -13.250 1.00 93.50 97 PHE A CA 1
ATOM 783 C C . PHE A 1 97 ? 2.256 3.290 -14.633 1.00 93.50 97 PHE A C 1
ATOM 785 O O . PHE A 1 97 ? 3.222 3.063 -15.350 1.00 93.50 97 PHE A O 1
ATOM 792 N N . ASN A 1 98 ? 1.007 3.062 -15.042 1.00 92.75 98 ASN A N 1
ATOM 793 C CA . ASN A 1 98 ? 0.701 2.546 -16.380 1.00 92.75 98 ASN A CA 1
ATOM 794 C C . ASN A 1 98 ? 1.046 3.530 -17.509 1.00 92.75 98 ASN A C 1
ATOM 796 O O . ASN A 1 98 ? 1.144 3.107 -18.655 1.00 92.75 98 ASN A O 1
ATOM 800 N N . SER A 1 99 ? 1.230 4.819 -17.208 1.00 89.38 99 SER A N 1
ATOM 801 C CA . SER A 1 99 ? 1.666 5.810 -18.201 1.00 89.38 99 SER A CA 1
ATOM 802 C C . SER A 1 99 ? 3.179 5.804 -18.453 1.00 89.38 99 SER A C 1
ATOM 804 O O . SER A 1 99 ? 3.647 6.459 -19.383 1.00 89.38 99 SER A O 1
ATOM 806 N N . LEU A 1 100 ? 3.947 5.084 -17.629 1.00 89.12 100 LEU A N 1
ATOM 807 C CA . LEU A 1 100 ? 5.398 5.003 -17.746 1.00 89.12 100 LEU A CA 1
ATOM 808 C C . LEU A 1 100 ? 5.798 3.976 -18.809 1.00 89.12 100 LEU A C 1
ATOM 810 O O . LEU A 1 100 ? 5.319 2.841 -18.799 1.00 89.12 100 LEU A O 1
ATOM 814 N N . ASP A 1 101 ? 6.759 4.341 -19.655 1.00 89.44 101 ASP A N 1
ATOM 815 C CA . ASP A 1 101 ? 7.455 3.375 -20.501 1.00 89.44 101 ASP A CA 1
ATOM 816 C C . ASP A 1 101 ? 8.497 2.626 -19.656 1.00 89.44 101 ASP A C 1
ATOM 818 O O . ASP A 1 101 ? 9.563 3.160 -19.345 1.00 89.44 101 ASP A O 1
ATOM 822 N N . THR A 1 102 ? 8.164 1.410 -19.213 1.00 91.06 102 THR A N 1
ATOM 823 C CA . THR A 1 102 ? 9.017 0.586 -18.334 1.00 91.06 102 THR A CA 1
ATOM 824 C C . THR A 1 102 ? 9.213 -0.826 -18.893 1.00 91.06 102 THR A C 1
ATOM 826 O O . THR A 1 102 ? 8.482 -1.246 -19.792 1.00 91.06 102 THR A O 1
ATOM 829 N N . PRO A 1 103 ? 10.172 -1.623 -18.375 1.00 90.44 103 PRO A N 1
ATOM 830 C CA . PRO A 1 103 ? 10.405 -2.997 -18.827 1.00 90.44 103 PRO A CA 1
ATOM 831 C C . PRO A 1 103 ? 9.191 -3.913 -18.667 1.00 90.44 103 PRO A C 1
ATOM 833 O O . PRO A 1 103 ? 9.078 -4.887 -19.404 1.00 90.44 103 PRO A O 1
ATOM 836 N N . ILE A 1 104 ? 8.283 -3.585 -17.746 1.00 91.31 104 ILE A N 1
ATOM 837 C CA . ILE A 1 104 ? 7.011 -4.279 -17.562 1.00 91.31 104 ILE A CA 1
ATOM 838 C C . ILE A 1 104 ? 5.908 -3.399 -18.152 1.00 91.31 104 ILE A C 1
ATOM 840 O O . ILE A 1 104 ? 5.637 -2.304 -17.660 1.00 91.31 104 ILE A O 1
ATOM 844 N N . GLU A 1 105 ? 5.250 -3.887 -19.198 1.00 90.44 105 GLU A N 1
ATOM 845 C CA . GLU A 1 105 ? 4.081 -3.211 -19.757 1.00 90.44 105 GLU A CA 1
ATOM 846 C C . GLU A 1 105 ? 2.966 -3.124 -18.703 1.00 90.44 105 GLU A C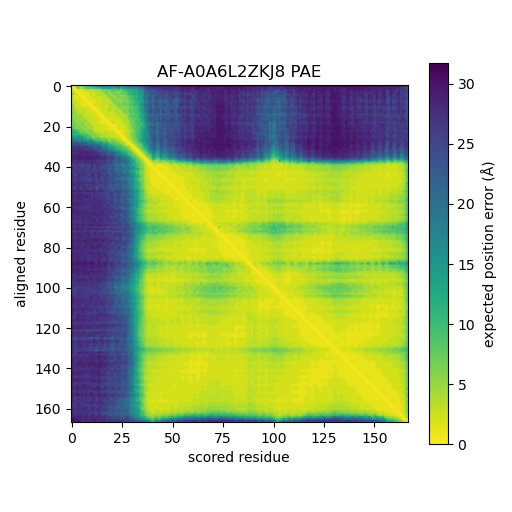 1
ATOM 848 O O . GLU A 1 105 ? 2.714 -4.088 -17.976 1.00 90.44 105 GLU A O 1
ATOM 853 N N . ASN A 1 106 ? 2.294 -1.972 -18.609 1.00 91.94 106 ASN A N 1
ATOM 854 C CA . ASN A 1 106 ? 1.256 -1.722 -17.604 1.00 91.94 106 ASN A CA 1
ATOM 855 C C . ASN A 1 106 ? 1.732 -2.050 -16.172 1.00 91.94 106 ASN A C 1
ATOM 857 O O . ASN A 1 106 ? 1.077 -2.778 -15.418 1.00 91.94 106 ASN A O 1
ATOM 861 N N . ILE A 1 107 ? 2.899 -1.518 -15.793 1.00 94.38 107 ILE A N 1
ATOM 862 C CA . ILE A 1 107 ? 3.537 -1.771 -14.493 1.00 94.38 107 ILE A CA 1
ATOM 863 C C . ILE A 1 107 ? 2.646 -1.414 -13.294 1.00 94.38 107 ILE A C 1
ATOM 865 O O . ILE A 1 107 ? 2.749 -2.044 -12.242 1.00 94.38 107 ILE A O 1
ATOM 869 N N . GLY A 1 108 ? 1.724 -0.462 -13.445 1.00 94.12 108 GLY A N 1
ATOM 870 C CA . GLY A 1 108 ? 0.686 -0.196 -12.454 1.00 94.12 108 GLY A CA 1
ATOM 871 C C . GLY A 1 108 ? -0.204 -1.416 -12.239 1.00 94.12 108 GLY A C 1
ATOM 872 O O . GLY A 1 108 ? -0.305 -1.906 -11.120 1.00 94.12 108 GLY A O 1
ATOM 873 N N . ASN A 1 109 ? -0.788 -1.975 -13.298 1.00 94.94 109 ASN A N 1
ATOM 874 C CA . ASN A 1 109 ? -1.614 -3.184 -13.187 1.00 94.94 109 ASN A CA 1
ATOM 875 C C . ASN A 1 109 ? -0.823 -4.346 -12.576 1.00 94.94 109 ASN A C 1
ATOM 877 O O . ASN A 1 109 ? -1.332 -5.061 -11.712 1.00 94.94 109 ASN A O 1
ATOM 881 N N . T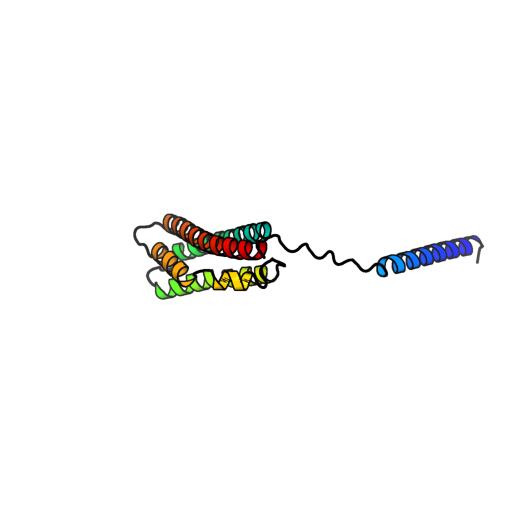RP A 1 110 ? 0.444 -4.504 -12.975 1.00 95.69 110 TRP A N 1
ATOM 882 C CA . TRP A 1 110 ? 1.332 -5.486 -12.359 1.00 95.69 110 TRP A CA 1
ATOM 883 C C . TRP A 1 110 ? 1.482 -5.239 -10.850 1.00 95.69 110 TRP A C 1
ATOM 885 O O . TRP A 1 110 ? 1.323 -6.174 -10.064 1.00 95.69 110 TRP A O 1
ATOM 895 N N . TYR A 1 111 ? 1.730 -3.995 -10.429 1.00 94.81 111 TYR A N 1
ATOM 896 C CA . TYR A 1 111 ? 1.887 -3.636 -9.019 1.00 94.81 111 TYR A CA 1
ATOM 897 C C . TYR A 1 111 ? 0.612 -3.931 -8.226 1.00 94.81 111 TYR A C 1
ATOM 899 O O . TYR A 1 111 ? 0.679 -4.579 -7.185 1.00 94.81 111 TYR A O 1
ATOM 907 N N . GLN A 1 112 ? -0.551 -3.527 -8.744 1.00 93.50 112 GLN A N 1
ATOM 908 C CA . GLN A 1 112 ? -1.849 -3.782 -8.117 1.00 93.50 112 GLN A CA 1
ATOM 909 C C . GLN A 1 112 ? -2.102 -5.279 -7.907 1.00 93.50 112 GLN A C 1
ATOM 911 O O . GLN A 1 112 ? -2.538 -5.672 -6.832 1.00 93.50 112 GLN A O 1
ATOM 916 N N . ASN A 1 113 ? -1.795 -6.111 -8.904 1.00 94.88 113 ASN A N 1
ATOM 917 C CA . ASN A 1 113 ? -2.015 -7.557 -8.830 1.00 94.88 113 ASN A CA 1
ATOM 918 C C . ASN A 1 113 ? -1.036 -8.273 -7.885 1.00 94.88 113 ASN A C 1
ATOM 920 O O . ASN A 1 113 ? -1.295 -9.399 -7.470 1.00 94.88 113 ASN A O 1
ATOM 924 N N . ASN A 1 114 ? 0.103 -7.650 -7.570 1.00 95.62 114 ASN A N 1
ATOM 925 C CA . ASN A 1 114 ? 1.145 -8.238 -6.724 1.00 95.62 114 ASN A CA 1
ATOM 926 C C . ASN A 1 114 ? 1.175 -7.668 -5.299 1.00 95.62 114 ASN A C 1
ATOM 928 O O . ASN A 1 114 ? 1.839 -8.253 -4.430 1.00 95.62 114 ASN A O 1
ATOM 932 N N . PHE A 1 115 ? 0.468 -6.562 -5.060 1.00 94.44 115 PHE A N 1
ATOM 933 C CA . PHE A 1 115 ? 0.273 -5.973 -3.744 1.00 94.44 115 PHE A CA 1
ATOM 934 C C . PHE A 1 115 ? -0.845 -6.708 -2.996 1.00 94.44 115 PHE A C 1
ATOM 936 O O . PHE A 1 115 ? -1.979 -6.790 -3.462 1.00 94.44 115 PHE A O 1
ATOM 943 N N . ASP A 1 116 ? -0.531 -7.223 -1.811 1.00 95.19 116 ASP A N 1
ATOM 944 C CA . ASP A 1 116 ? -1.481 -7.964 -0.980 1.00 95.19 116 ASP A CA 1
ATOM 945 C C . ASP A 1 116 ? -2.365 -7.002 -0.175 1.00 95.19 116 ASP A C 1
ATOM 947 O O . ASP A 1 116 ? -2.107 -6.697 0.990 1.00 95.19 116 ASP A O 1
ATOM 951 N N . PHE A 1 117 ? -3.373 -6.444 -0.849 1.00 92.94 117 PHE A N 1
ATOM 952 C CA . PHE A 1 117 ? -4.191 -5.370 -0.290 1.00 92.94 117 PHE A CA 1
ATOM 953 C C . PHE A 1 117 ? -5.082 -5.823 0.870 1.00 92.94 117 PHE A C 1
ATOM 955 O O . PHE A 1 117 ? -5.320 -5.045 1.794 1.00 92.94 117 PHE A O 1
ATOM 962 N N . ASP A 1 118 ? -5.561 -7.064 0.839 1.00 94.50 118 ASP A N 1
ATOM 963 C CA . ASP A 1 118 ? -6.479 -7.577 1.853 1.00 94.50 118 ASP A CA 1
ATOM 964 C C . ASP A 1 118 ? -5.752 -7.808 3.183 1.00 94.50 118 ASP A C 1
ATOM 966 O O . ASP A 1 118 ? -6.203 -7.316 4.222 1.00 94.50 118 ASP A O 1
ATOM 970 N N . ASN A 1 119 ? -4.578 -8.451 3.156 1.00 97.38 119 ASN A N 1
ATOM 971 C CA . ASN A 1 119 ? -3.768 -8.624 4.364 1.00 97.38 119 ASN A CA 1
ATOM 972 C C . ASN A 1 119 ? -3.194 -7.288 4.859 1.00 97.38 119 ASN A C 1
ATOM 974 O O . ASN A 1 119 ? -3.158 -7.042 6.067 1.00 97.38 119 ASN A O 1
ATOM 978 N N . PHE A 1 120 ? -2.830 -6.385 3.941 1.00 96.38 120 PHE A N 1
ATOM 979 C CA . PHE A 1 120 ? -2.439 -5.017 4.284 1.00 96.38 120 PHE A CA 1
ATOM 980 C C . PHE A 1 120 ? -3.539 -4.295 5.071 1.00 96.38 120 PHE A C 1
ATOM 982 O O . PHE A 1 120 ? -3.269 -3.738 6.134 1.00 96.38 120 PHE A O 1
ATOM 989 N N . LEU A 1 121 ? -4.785 -4.325 4.587 1.00 96.62 121 LEU A N 1
ATOM 990 C CA . LEU A 1 121 ? -5.908 -3.706 5.291 1.00 96.62 121 LEU A CA 1
ATOM 991 C C . LEU A 1 121 ? -6.148 -4.331 6.663 1.00 96.62 121 LEU A C 1
ATOM 993 O O . LEU A 1 121 ? -6.413 -3.593 7.610 1.00 96.62 121 LEU A O 1
ATOM 997 N N . SER A 1 122 ? -6.055 -5.659 6.773 1.00 97.88 122 SER A N 1
ATOM 998 C CA . SER A 1 122 ? -6.197 -6.342 8.061 1.00 97.88 122 SER A CA 1
ATOM 999 C C . SER A 1 122 ? -5.169 -5.828 9.069 1.00 97.88 122 SER A C 1
ATOM 1001 O O . SER A 1 122 ? -5.555 -5.374 10.141 1.00 97.88 122 SER A O 1
ATOM 1003 N N . ALA A 1 123 ? -3.889 -5.783 8.685 1.00 98.12 123 ALA A N 1
ATOM 1004 C CA . ALA A 1 123 ? -2.816 -5.289 9.546 1.00 98.12 123 ALA A CA 1
ATOM 1005 C C . ALA A 1 123 ? -3.008 -3.812 9.937 1.00 98.12 123 ALA A C 1
ATOM 1007 O O . ALA A 1 123 ? -2.789 -3.434 11.085 1.00 98.12 123 ALA A O 1
ATOM 1008 N N . VAL A 1 124 ? -3.478 -2.965 9.013 1.00 97.75 124 VAL A N 1
ATOM 1009 C CA . VAL A 1 124 ? -3.829 -1.571 9.337 1.00 97.75 124 VAL A CA 1
ATOM 1010 C C . VAL A 1 124 ? -4.952 -1.508 10.375 1.00 97.75 124 VAL A C 1
ATOM 1012 O O . VAL A 1 124 ? -4.900 -0.681 11.285 1.00 97.75 124 VAL A O 1
ATOM 1015 N N . PHE A 1 125 ? -5.977 -2.353 10.252 1.00 98.06 125 PHE A N 1
ATOM 1016 C CA . PHE A 1 125 ? -7.082 -2.379 11.207 1.00 98.06 125 PHE A CA 1
ATOM 1017 C C . PHE A 1 125 ? -6.666 -2.878 12.585 1.00 98.06 125 PHE A C 1
ATOM 1019 O O . PHE A 1 125 ? -7.133 -2.310 13.574 1.00 98.06 125 PHE A O 1
ATOM 1026 N N . ASP A 1 126 ? -5.777 -3.865 12.655 1.00 97.88 126 ASP A N 1
ATOM 1027 C CA . ASP A 1 126 ? -5.249 -4.372 13.922 1.00 97.88 126 ASP A CA 1
ATOM 1028 C C . ASP A 1 126 ? -4.583 -3.246 14.727 1.00 97.88 126 ASP A C 1
ATOM 1030 O O . ASP A 1 126 ? -4.873 -3.072 15.912 1.00 97.88 126 ASP A O 1
ATOM 1034 N N . GLU A 1 127 ? -3.798 -2.390 14.067 1.00 97.88 127 GLU A N 1
ATOM 1035 C CA . GLU A 1 127 ? -3.196 -1.213 14.702 1.00 97.88 127 GLU A CA 1
ATOM 1036 C C . GLU A 1 127 ? -4.238 -0.137 15.048 1.00 97.88 127 GLU A C 1
ATOM 1038 O O . GLU A 1 127 ? -4.293 0.361 16.175 1.00 97.88 127 GLU A O 1
ATOM 1043 N N . VAL A 1 128 ? -5.119 0.211 14.104 1.00 96.88 128 VAL A N 1
ATOM 1044 C CA . VAL A 1 128 ? -6.138 1.265 14.282 1.00 96.88 128 VAL A CA 1
ATOM 1045 C C . VAL A 1 128 ? -7.066 0.983 15.465 1.00 96.88 128 VAL A C 1
ATOM 1047 O O . VAL A 1 128 ? -7.385 1.898 16.236 1.00 96.88 128 VAL A O 1
ATOM 1050 N N . PHE A 1 129 ? -7.489 -0.269 15.639 1.00 97.06 129 PHE A N 1
ATOM 1051 C CA . PHE A 1 129 ? -8.421 -0.667 16.695 1.00 97.06 129 PHE A CA 1
ATOM 1052 C C . PHE A 1 129 ? -7.733 -1.184 17.961 1.00 97.06 129 PHE A C 1
ATOM 1054 O O . PHE A 1 129 ? -8.417 -1.523 18.931 1.00 97.06 129 PHE A O 1
ATOM 1061 N N . ASN A 1 130 ? -6.398 -1.154 18.021 1.00 96.38 130 ASN A N 1
ATOM 1062 C CA . ASN A 1 130 ? -5.672 -1.465 19.242 1.00 96.38 130 ASN A CA 1
ATOM 1063 C C . ASN A 1 130 ? -5.995 -0.431 20.336 1.00 96.38 130 ASN A C 1
ATOM 1065 O O .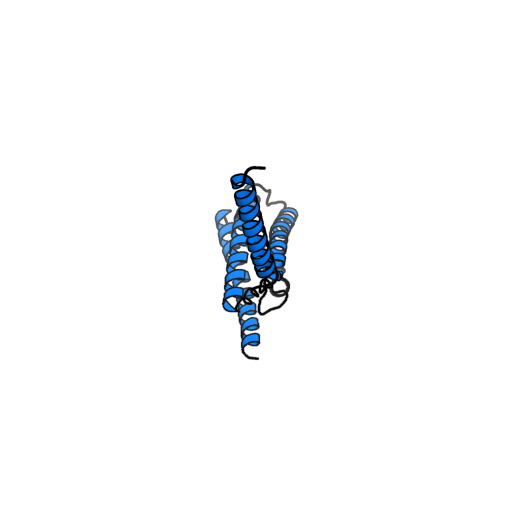 ASN A 1 130 ? -5.716 0.762 20.207 1.00 96.38 130 ASN A O 1
ATOM 1069 N N . LYS A 1 131 ? -6.614 -0.880 21.430 1.00 94.44 131 LYS A N 1
ATOM 1070 C CA . LYS A 1 131 ? -7.053 -0.004 22.531 1.00 94.44 131 LYS A CA 1
ATOM 1071 C C . LYS A 1 131 ? -5.911 0.448 23.442 1.00 94.44 131 LYS A C 1
ATOM 1073 O O . LYS A 1 131 ? -6.106 1.387 24.202 1.00 94.44 131 LYS A O 1
ATOM 1078 N N . GLN A 1 132 ? -4.759 -0.218 23.374 1.00 96.56 132 GLN A N 1
ATOM 1079 C CA . GLN A 1 132 ? -3.597 0.082 24.216 1.00 96.56 132 GLN A CA 1
ATOM 1080 C C . GLN A 1 132 ? -2.688 1.156 23.615 1.00 96.56 132 GLN A C 1
ATOM 1082 O O . GLN A 1 132 ? -1.795 1.643 24.297 1.00 96.56 132 GLN A O 1
ATOM 1087 N N . LEU A 1 133 ? -2.906 1.518 22.348 1.00 96.19 133 LEU A N 1
ATOM 1088 C CA . LEU A 1 133 ? -2.077 2.481 21.634 1.00 96.19 133 LEU A CA 1
ATOM 1089 C C . LEU A 1 133 ? -2.728 3.862 21.608 1.00 96.19 133 LEU A C 1
ATOM 1091 O O . LEU A 1 133 ? -3.924 4.009 21.331 1.00 96.19 133 LEU A O 1
ATOM 1095 N N . SER A 1 134 ? -1.909 4.887 21.816 1.00 97.06 134 SER A N 1
ATOM 1096 C CA . SER A 1 134 ? -2.253 6.269 21.493 1.00 97.06 134 SER A CA 1
ATOM 1097 C C . SER A 1 134 ? -2.400 6.465 19.982 1.00 97.06 134 SER A C 1
ATOM 1099 O O . SER A 1 134 ? -1.929 5.663 19.175 1.00 97.06 134 SER A O 1
ATOM 1101 N N . VAL A 1 135 ? -3.034 7.566 19.571 1.00 96.44 135 VAL A N 1
ATOM 1102 C CA . VAL A 1 135 ? -3.186 7.899 18.145 1.00 96.44 135 VAL A CA 1
ATOM 1103 C C . VAL A 1 135 ? -1.833 7.956 17.433 1.00 96.44 135 VAL A C 1
ATOM 1105 O O . VAL A 1 135 ? -1.694 7.394 16.353 1.00 96.44 135 VAL A O 1
ATOM 1108 N N . GLU A 1 136 ? -0.819 8.573 18.038 1.00 97.31 136 GLU A N 1
ATOM 1109 C CA . GLU A 1 136 ? 0.500 8.699 17.409 1.00 97.31 136 GLU A CA 1
ATOM 1110 C C . GLU A 1 136 ? 1.232 7.357 17.295 1.00 97.31 136 GLU A C 1
ATOM 1112 O O . GLU A 1 136 ? 1.869 7.095 16.274 1.00 97.31 136 GLU A O 1
ATOM 1117 N N . GLU A 1 137 ? 1.083 6.465 18.278 1.00 98.06 137 GLU A N 1
ATOM 1118 C CA . GLU A 1 137 ? 1.619 5.102 18.187 1.00 98.06 137 GLU A CA 1
ATOM 1119 C C . GLU A 1 137 ? 0.943 4.308 17.070 1.00 98.06 137 GLU A C 1
ATOM 1121 O O . GLU A 1 137 ? 1.636 3.661 16.288 1.00 98.06 137 GLU A O 1
ATOM 1126 N N . LYS A 1 138 ? -0.383 4.423 16.921 1.00 98.31 138 LYS A N 1
ATOM 1127 C CA . LYS A 1 138 ? -1.115 3.799 15.807 1.00 98.31 138 LYS A CA 1
ATOM 1128 C C . LYS A 1 138 ? -0.619 4.298 14.459 1.00 98.31 138 LYS A C 1
ATOM 1130 O O . LYS A 1 138 ? -0.406 3.501 13.556 1.00 98.31 138 LYS A O 1
ATOM 1135 N N . ILE A 1 139 ? -0.421 5.609 14.309 1.00 98.19 139 ILE A N 1
ATOM 1136 C CA . ILE A 1 139 ? 0.078 6.189 13.056 1.00 98.19 139 ILE A CA 1
ATOM 1137 C C . ILE A 1 139 ? 1.487 5.697 12.737 1.00 98.19 139 ILE A C 1
ATOM 1139 O O . ILE A 1 139 ? 1.753 5.344 11.588 1.00 98.19 139 ILE A O 1
ATOM 1143 N N . ARG A 1 140 ? 2.374 5.634 13.735 1.00 97.75 140 ARG A N 1
ATOM 1144 C CA . ARG A 1 140 ? 3.716 5.073 13.557 1.00 97.75 140 ARG A CA 1
ATOM 1145 C C . ARG A 1 140 ? 3.646 3.607 13.126 1.00 97.75 140 ARG A C 1
ATOM 1147 O O . ARG A 1 140 ? 4.210 3.266 12.097 1.00 97.75 140 ARG A O 1
ATOM 1154 N N . ASN A 1 141 ? 2.892 2.775 13.839 1.00 98.38 141 ASN A N 1
ATOM 1155 C CA . ASN A 1 141 ? 2.798 1.351 13.525 1.00 98.38 141 ASN A CA 1
ATOM 1156 C C . ASN A 1 141 ? 2.154 1.107 12.147 1.00 98.38 141 ASN A C 1
ATOM 1158 O O . ASN A 1 141 ? 2.609 0.262 11.384 1.00 98.38 141 ASN A O 1
ATOM 1162 N N . VAL A 1 142 ? 1.139 1.892 11.769 1.00 98.06 142 VAL A N 1
ATOM 1163 C CA . VAL A 1 142 ? 0.554 1.831 10.419 1.00 98.06 142 VAL A CA 1
ATOM 1164 C C . VAL A 1 142 ? 1.564 2.256 9.348 1.00 98.06 142 VAL A C 1
ATOM 1166 O O . VAL A 1 142 ? 1.562 1.684 8.258 1.00 98.06 142 VAL A O 1
ATOM 1169 N N . SER A 1 143 ? 2.441 3.223 9.631 1.00 97.38 143 SER A N 1
ATOM 1170 C CA . SER A 1 143 ? 3.551 3.567 8.733 1.00 97.38 143 SER A CA 1
ATOM 1171 C C . SER A 1 143 ? 4.483 2.373 8.516 1.00 97.38 143 SER A C 1
ATOM 1173 O O . SER A 1 143 ? 4.837 2.088 7.371 1.00 97.38 143 SER A O 1
ATOM 1175 N N . ASP A 1 144 ? 4.820 1.644 9.582 1.00 97.44 144 ASP A N 1
ATOM 1176 C CA . ASP A 1 144 ? 5.666 0.447 9.511 1.00 97.44 144 ASP A CA 1
ATOM 1177 C C . ASP A 1 144 ? 4.982 -0.670 8.699 1.00 97.44 144 ASP A C 1
ATOM 1179 O O . ASP A 1 144 ? 5.609 -1.308 7.851 1.00 97.44 144 ASP A O 1
ATOM 1183 N N . VAL A 1 145 ? 3.666 -0.856 8.872 1.00 97.69 145 VAL A N 1
ATOM 1184 C CA . VAL A 1 145 ? 2.857 -1.775 8.050 1.00 97.69 145 VAL A CA 1
ATOM 1185 C C . VAL A 1 145 ? 2.905 -1.368 6.573 1.00 97.69 145 VAL A C 1
ATOM 1187 O O . VAL A 1 145 ? 3.159 -2.208 5.709 1.00 97.69 145 VAL A O 1
ATOM 1190 N N . MET A 1 146 ? 2.695 -0.087 6.251 1.00 95.00 146 MET A N 1
ATOM 1191 C CA . MET A 1 146 ? 2.767 0.402 4.866 1.00 95.00 146 MET A CA 1
ATOM 1192 C C . MET A 1 146 ? 4.132 0.116 4.233 1.00 95.00 146 MET A C 1
ATOM 1194 O O . MET A 1 146 ? 4.192 -0.372 3.101 1.00 95.00 146 MET A O 1
ATOM 1198 N N . GLU A 1 147 ? 5.217 0.378 4.962 1.00 94.94 147 GLU A N 1
ATOM 1199 C CA . GLU A 1 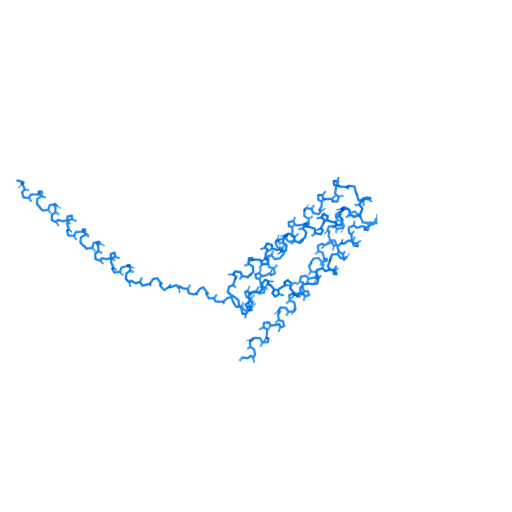147 ? 6.576 0.110 4.499 1.00 94.94 147 GLU A CA 1
ATOM 1200 C C . GLU A 1 147 ? 6.827 -1.390 4.290 1.00 94.94 147 GLU A C 1
ATOM 1202 O O . GLU A 1 147 ? 7.367 -1.786 3.254 1.00 94.94 147 GLU A O 1
ATOM 1207 N N . ALA A 1 148 ? 6.386 -2.245 5.216 1.00 96.62 148 ALA A N 1
ATOM 1208 C CA . ALA A 1 148 ? 6.548 -3.692 5.107 1.00 96.62 148 ALA A CA 1
ATOM 1209 C C . ALA A 1 148 ? 5.892 -4.248 3.829 1.00 96.62 148 ALA A C 1
ATOM 1211 O O . ALA A 1 148 ? 6.547 -4.930 3.034 1.00 96.62 148 ALA A O 1
ATOM 1212 N N . TYR A 1 149 ? 4.627 -3.903 3.570 1.00 95.94 149 TYR A N 1
ATOM 1213 C CA . TYR A 1 149 ? 3.907 -4.364 2.375 1.00 95.94 149 TYR A CA 1
ATOM 1214 C C . TYR A 1 149 ? 4.466 -3.762 1.078 1.00 95.94 149 TYR A C 1
ATOM 1216 O O . TYR A 1 149 ? 4.545 -4.443 0.045 1.00 95.94 149 TYR A O 1
ATOM 1224 N N . GLN A 1 150 ? 4.926 -2.509 1.124 1.00 93.81 150 GLN A N 1
ATOM 1225 C CA . GLN A 1 150 ? 5.634 -1.886 0.010 1.00 93.81 150 GLN A CA 1
ATOM 1226 C C . GLN A 1 150 ? 6.946 -2.620 -0.303 1.00 93.81 150 GLN A C 1
ATOM 1228 O O . GLN A 1 150 ? 7.244 -2.873 -1.476 1.00 93.81 150 GLN A O 1
ATOM 1233 N N . ASN A 1 151 ? 7.720 -2.992 0.717 1.00 94.56 151 ASN A N 1
ATOM 1234 C CA . ASN A 1 151 ? 8.984 -3.706 0.567 1.00 94.56 151 ASN A CA 1
ATOM 1235 C C . ASN A 1 151 ? 8.775 -5.114 0.006 1.00 94.56 151 ASN A C 1
ATOM 1237 O O . ASN A 1 151 ? 9.461 -5.486 -0.948 1.00 94.56 151 ASN A O 1
ATOM 1241 N N . LEU A 1 152 ? 7.782 -5.855 0.504 1.00 96.44 152 LEU A N 1
ATOM 1242 C CA . LEU A 1 152 ? 7.404 -7.165 -0.041 1.00 96.44 152 LEU A CA 1
ATOM 1243 C C . LEU A 1 152 ? 7.049 -7.077 -1.531 1.00 96.44 152 LEU A C 1
ATOM 1245 O O . LEU A 1 152 ? 7.547 -7.851 -2.349 1.00 96.44 152 LEU A O 1
ATOM 1249 N N . THR A 1 153 ? 6.237 -6.092 -1.912 1.00 95.62 153 THR A N 1
ATOM 1250 C CA . THR A 1 153 ? 5.847 -5.891 -3.316 1.00 95.62 153 THR A CA 1
ATOM 1251 C C . THR A 1 153 ? 7.041 -5.461 -4.174 1.00 95.62 153 THR A C 1
ATOM 1253 O O . THR A 1 153 ? 7.212 -5.929 -5.299 1.00 95.62 153 THR A O 1
ATOM 1256 N N . THR A 1 154 ? 7.931 -4.630 -3.626 1.00 93.50 154 THR A N 1
ATOM 1257 C CA . THR A 1 154 ? 9.160 -4.202 -4.309 1.00 93.50 154 THR A CA 1
ATOM 1258 C C . THR A 1 154 ? 10.128 -5.365 -4.536 1.00 93.50 154 THR A C 1
ATOM 1260 O O . THR A 1 154 ? 10.765 -5.433 -5.584 1.00 93.50 154 THR A O 1
ATOM 1263 N N . GLN A 1 155 ? 10.226 -6.315 -3.602 1.00 95.94 155 GLN A N 1
ATOM 1264 C CA . GLN A 1 155 ? 11.023 -7.530 -3.798 1.00 95.94 155 GLN A CA 1
ATOM 1265 C C . GLN A 1 155 ? 10.472 -8.377 -4.951 1.00 95.94 155 GLN A C 1
ATOM 1267 O O . GLN A 1 155 ? 11.239 -8.791 -5.821 1.00 95.94 155 GLN A O 1
ATOM 1272 N N . LYS A 1 156 ? 9.145 -8.564 -5.022 1.00 96.62 156 LYS A N 1
ATOM 1273 C CA . LYS A 1 156 ? 8.499 -9.232 -6.168 1.00 96.62 156 LYS A CA 1
ATOM 1274 C C . LYS A 1 156 ? 8.825 -8.521 -7.488 1.00 96.62 156 LYS A C 1
ATOM 1276 O O . LYS A 1 156 ? 9.096 -9.183 -8.489 1.00 96.62 156 LYS A O 1
ATOM 1281 N N . LEU A 1 157 ? 8.844 -7.185 -7.478 1.00 95.25 157 LEU A N 1
ATOM 1282 C CA . LEU A 1 157 ? 9.143 -6.370 -8.657 1.00 95.25 157 LEU A CA 1
ATOM 1283 C C . LEU A 1 157 ? 10.584 -6.571 -9.125 1.00 95.25 157 LEU A C 1
ATOM 1285 O O . LEU A 1 157 ? 10.816 -6.827 -10.303 1.00 95.25 157 LEU A O 1
ATOM 1289 N N . LEU A 1 158 ? 11.541 -6.510 -8.199 1.00 93.75 158 LEU A N 1
ATOM 1290 C CA . LEU A 1 158 ? 12.956 -6.750 -8.484 1.00 93.75 158 LEU A CA 1
ATOM 1291 C C . LEU A 1 158 ? 13.181 -8.141 -9.081 1.00 93.75 158 LEU A C 1
ATOM 1293 O O . LEU A 1 158 ? 13.869 -8.271 -10.091 1.00 93.75 158 LEU A O 1
ATOM 1297 N N . ILE A 1 159 ? 12.558 -9.172 -8.502 1.00 94.19 159 ILE A N 1
ATOM 1298 C CA . ILE A 1 159 ? 12.630 -10.542 -9.027 1.00 94.19 159 ILE A CA 1
ATOM 1299 C C . ILE A 1 159 ? 12.105 -10.594 -10.465 1.00 94.19 159 ILE A C 1
ATOM 1301 O O . ILE A 1 159 ? 12.736 -11.214 -11.318 1.00 94.19 159 ILE A O 1
ATOM 1305 N N . ASN A 1 160 ? 10.974 -9.943 -10.753 1.00 94.12 160 ASN A N 1
ATOM 1306 C CA . ASN A 1 160 ? 10.401 -9.944 -12.097 1.00 94.12 160 ASN A CA 1
ATOM 1307 C C . ASN A 1 160 ? 11.290 -9.202 -13.109 1.00 94.12 160 ASN A C 1
ATOM 1309 O O . ASN A 1 160 ? 11.580 -9.721 -14.182 1.00 94.12 160 ASN A O 1
ATOM 1313 N N . LEU A 1 161 ? 11.790 -8.021 -12.744 1.00 91.56 161 LEU A N 1
ATOM 1314 C CA . LEU A 1 161 ? 12.675 -7.227 -13.598 1.00 91.56 161 LEU A CA 1
ATOM 1315 C C . LEU A 1 161 ? 14.013 -7.926 -13.876 1.00 91.56 161 LEU A C 1
ATOM 1317 O O . LEU A 1 161 ? 14.539 -7.807 -14.979 1.00 91.56 161 LEU A O 1
ATOM 1321 N N . ASN A 1 162 ? 14.552 -8.679 -12.915 1.00 89.62 162 ASN A N 1
ATOM 1322 C CA . ASN A 1 162 ? 15.779 -9.452 -13.115 1.00 89.62 162 ASN A CA 1
ATOM 1323 C C . ASN A 1 162 ? 15.583 -10.606 -14.107 1.00 89.62 162 ASN A C 1
ATOM 1325 O O . ASN A 1 162 ? 16.491 -10.889 -14.884 1.00 89.62 162 ASN A O 1
ATOM 1329 N N . LYS A 1 163 ? 14.399 -11.234 -14.139 1.00 89.44 163 LYS A N 1
ATOM 1330 C CA . LYS A 1 163 ? 14.074 -12.254 -15.153 1.00 89.44 163 LYS A CA 1
ATOM 1331 C C . LYS A 1 163 ? 14.072 -11.674 -16.566 1.00 89.44 163 LYS A C 1
ATOM 1333 O O . LYS A 1 163 ? 14.500 -12.346 -17.492 1.00 89.44 163 LYS A O 1
ATOM 1338 N N . LEU A 1 164 ? 13.635 -10.424 -16.719 1.00 83.00 164 LEU A N 1
ATOM 1339 C CA . LEU A 1 164 ? 13.608 -9.730 -18.010 1.00 83.00 164 LEU A CA 1
ATOM 1340 C C . LEU A 1 164 ? 14.997 -9.295 -18.501 1.00 83.00 164 LEU A C 1
ATOM 1342 O O . LEU A 1 164 ? 15.150 -9.037 -19.686 1.00 83.00 164 LEU A O 1
ATOM 1346 N N . LYS A 1 165 ? 15.997 -9.203 -17.613 1.00 73.50 165 LYS A N 1
ATOM 1347 C CA . LYS A 1 165 ? 17.394 -8.897 -17.972 1.00 73.50 165 LYS A CA 1
ATOM 1348 C C . LYS A 1 165 ? 18.211 -10.127 -18.385 1.00 73.50 165 LYS A C 1
ATOM 1350 O O . LYS A 1 165 ? 19.282 -9.964 -18.955 1.00 73.50 165 LYS A O 1
ATOM 1355 N N . GLY A 1 166 ? 17.761 -11.326 -18.010 1.00 59.00 166 GLY A N 1
ATOM 1356 C CA . GLY A 1 166 ? 18.456 -12.595 -18.262 1.00 59.00 166 GLY A CA 1
ATOM 1357 C C . GLY A 1 166 ? 17.995 -13.347 -19.516 1.00 59.00 166 GLY A C 1
ATOM 1358 O O . GLY A 1 166 ? 18.502 -14.441 -19.756 1.00 59.00 166 GLY A O 1
ATOM 1359 N N . ASN A 1 167 ? 17.051 -12.778 -20.271 1.00 44.84 167 ASN A N 1
ATOM 1360 C CA . ASN A 1 167 ? 16.603 -13.220 -21.598 1.00 44.84 167 ASN A CA 1
ATOM 1361 C C . ASN A 1 167 ? 17.071 -12.218 -22.654 1.00 44.84 167 ASN A C 1
ATOM 1363 O O . ASN A 1 167 ? 17.216 -12.642 -23.820 1.00 44.84 167 ASN A O 1
#

pLDDT: mean 87.56, std 12.12, range [44.84, 98.38]

Organism: NCBI:txid138073